Protein AF-A0A9Q0G6B0-F1 (afdb_monomer_lite)

Secondary structure (DSSP, 8-state):
---S--------S----TT-SEESSS-TT--EETTS-S---HHHHHHHBHHHHHHHSBSSPPTT---EETTEEPPP--TTTTEEEEEEEEE-PPPTTS---TT-PEEEEEEEETTTTS----EEEEEETTEEEE---S--GGGTTSPP------SSSTTTTEEEEEEE-

Radius of gyration: 18.86 Å; chains: 1; bounding box: 61×41×50 Å

pLDDT: mean 71.67, std 16.14, range [32.81, 95.56]

Structure (mmCIF, N/CA/C/O backbone):
data_AF-A0A9Q0G6B0-F1
#
_entry.id   AF-A0A9Q0G6B0-F1
#
loop_
_atom_site.group_PDB
_atom_site.id
_atom_site.type_symbol
_atom_site.label_atom_id
_atom_site.label_alt_id
_atom_site.label_comp_id
_atom_site.label_asym_id
_atom_site.label_entity_id
_atom_site.label_seq_id
_atom_site.pdbx_PDB_ins_code
_atom_site.Cartn_x
_atom_site.Cartn_y
_atom_site.Cartn_z
_atom_site.occupancy
_atom_site.B_iso_or_equiv
_atom_site.auth_seq_id
_atom_site.auth_comp_id
_atom_site.auth_asym_id
_atom_site.auth_atom_id
_atom_site.pdbx_PDB_model_num
ATOM 1 N N . MET A 1 1 ? -29.029 0.755 -12.464 1.00 39.22 1 MET A N 1
ATOM 2 C CA . MET A 1 1 ? -29.278 0.013 -11.209 1.00 39.22 1 MET A CA 1
ATOM 3 C C . MET A 1 1 ? -27.996 -0.694 -10.810 1.00 39.22 1 MET A C 1
ATOM 5 O O . MET A 1 1 ? -27.677 -1.701 -11.417 1.00 39.22 1 MET A O 1
ATOM 9 N N . MET A 1 2 ? -27.242 -0.171 -9.847 1.00 56.03 2 MET A N 1
ATOM 10 C CA . MET A 1 2 ? -26.145 -0.908 -9.209 1.00 56.03 2 MET A CA 1
ATOM 11 C C . MET A 1 2 ? -26.024 -0.409 -7.772 1.00 56.03 2 MET A C 1
ATOM 13 O O . MET A 1 2 ? -25.227 0.472 -7.481 1.00 56.03 2 MET A O 1
ATOM 17 N N . SER A 1 3 ? -26.862 -0.915 -6.874 1.00 64.69 3 SER A N 1
ATOM 18 C CA . SER A 1 3 ? -26.642 -0.735 -5.438 1.00 64.69 3 SER A CA 1
ATOM 19 C C . SER A 1 3 ? -27.487 -1.749 -4.682 1.00 64.69 3 SER A C 1
ATOM 21 O O . SER A 1 3 ? -28.690 -1.550 -4.569 1.00 64.69 3 SER A O 1
ATOM 23 N N . ASN A 1 4 ? -26.881 -2.858 -4.255 1.00 69.94 4 ASN A N 1
ATOM 24 C CA . ASN A 1 4 ? -27.287 -3.632 -3.065 1.00 69.94 4 ASN A CA 1
ATOM 25 C C . ASN A 1 4 ? -26.350 -4.826 -2.798 1.00 69.94 4 ASN A C 1
ATOM 27 O O . ASN A 1 4 ? -26.760 -5.842 -2.244 1.00 69.94 4 ASN A O 1
ATOM 31 N N . HIS A 1 5 ? -25.077 -4.721 -3.179 1.00 86.31 5 HIS A N 1
ATOM 32 C CA . HIS A 1 5 ? -24.090 -5.754 -2.884 1.00 86.31 5 HIS A CA 1
ATOM 33 C C . HIS A 1 5 ? -22.901 -5.115 -2.182 1.00 86.31 5 HIS A C 1
ATOM 35 O O . HIS A 1 5 ? -22.367 -4.108 -2.640 1.00 86.31 5 HIS A O 1
ATOM 41 N N . GLY A 1 6 ? -22.523 -5.692 -1.050 1.00 90.25 6 GLY A N 1
ATOM 42 C CA . GLY A 1 6 ? -21.414 -5.241 -0.231 1.00 90.25 6 GLY A CA 1
ATOM 43 C C . GLY A 1 6 ? -21.202 -6.200 0.929 1.00 90.25 6 GLY A C 1
ATOM 44 O O . GLY A 1 6 ? -22.113 -6.928 1.323 1.00 90.25 6 GLY A O 1
ATOM 45 N N . THR A 1 7 ? -19.994 -6.182 1.474 1.00 94.25 7 THR A N 1
ATOM 46 C CA . THR A 1 7 ? -19.621 -6.984 2.637 1.00 94.25 7 THR A CA 1
ATOM 47 C C . THR A 1 7 ? -19.228 -6.033 3.750 1.00 94.25 7 THR A C 1
ATOM 49 O O . THR A 1 7 ? -18.397 -5.150 3.546 1.00 94.25 7 THR A O 1
ATOM 52 N N . ARG A 1 8 ? -19.806 -6.219 4.936 1.00 94.38 8 ARG A N 1
ATOM 53 C CA . ARG A 1 8 ? -19.369 -5.537 6.152 1.00 94.38 8 ARG A CA 1
ATOM 54 C C . ARG A 1 8 ? -18.751 -6.571 7.074 1.00 94.38 8 ARG A C 1
ATOM 56 O O . ARG A 1 8 ? -19.435 -7.488 7.514 1.00 94.38 8 ARG A O 1
ATOM 63 N N . VAL A 1 9 ? -17.467 -6.406 7.356 1.00 95.56 9 VAL A N 1
ATOM 64 C CA . VAL A 1 9 ? -16.749 -7.221 8.335 1.00 95.56 9 VAL A CA 1
ATOM 65 C C . VAL A 1 9 ? -16.612 -6.393 9.606 1.00 95.56 9 VAL A C 1
ATOM 67 O O . VAL A 1 9 ? -16.205 -5.235 9.544 1.00 95.56 9 VAL A O 1
ATOM 70 N N . ILE A 1 10 ? -16.993 -6.968 10.744 1.00 94.69 10 ILE A N 1
ATOM 71 C CA . ILE A 1 10 ? -16.809 -6.366 12.065 1.00 94.69 10 ILE A CA 1
ATOM 72 C C . ILE A 1 10 ? -15.939 -7.330 12.857 1.00 94.69 10 ILE A C 1
ATOM 74 O O . ILE A 1 10 ? -16.328 -8.476 13.072 1.00 94.69 10 ILE A O 1
ATOM 78 N N . ILE A 1 11 ? -14.760 -6.864 13.252 1.00 91.69 11 ILE A N 1
ATOM 79 C CA . ILE A 1 11 ? -13.832 -7.603 14.104 1.00 91.69 11 ILE A CA 1
ATOM 80 C C . ILE A 1 11 ? -13.922 -6.972 15.492 1.00 91.69 11 ILE A C 1
ATOM 82 O O . ILE A 1 11 ? -13.858 -5.751 15.622 1.00 91.69 11 ILE A O 1
ATOM 86 N N . TYR A 1 12 ? -14.124 -7.800 16.509 1.00 92.62 12 TYR A N 1
ATOM 87 C CA . TYR A 1 12 ? -14.239 -7.402 17.911 1.00 92.62 12 TYR A CA 1
ATOM 88 C C . TYR A 1 12 ? -13.410 -8.356 18.773 1.00 92.62 12 TYR A C 1
ATOM 90 O O . TYR A 1 12 ? -12.944 -9.379 18.271 1.00 92.62 12 TYR A O 1
ATOM 98 N N . ASN A 1 13 ? -13.229 -8.019 20.054 1.00 89.62 13 ASN A N 1
ATOM 99 C CA . ASN A 1 13 ? -12.286 -8.698 20.951 1.00 89.62 13 ASN A CA 1
ATOM 100 C C . ASN A 1 13 ? -10.881 -8.737 20.333 1.00 89.62 13 ASN A C 1
ATOM 102 O O . ASN A 1 13 ? -10.310 -9.805 20.113 1.00 89.62 13 ASN A O 1
ATOM 106 N N . LEU A 1 14 ? -10.379 -7.551 19.974 1.00 86.69 14 LEU A N 1
ATOM 107 C CA . LEU A 1 14 ? -9.035 -7.404 19.432 1.00 86.69 14 LEU A CA 1
ATOM 108 C C . LEU A 1 14 ? -8.011 -7.926 20.440 1.00 86.69 14 LEU A C 1
ATOM 110 O O . LEU A 1 14 ? -8.225 -7.868 21.650 1.00 86.69 14 LEU A O 1
ATOM 114 N N . TRP A 1 15 ? -6.907 -8.452 19.918 1.00 78.75 15 TRP A N 1
ATOM 115 C CA . TRP A 1 15 ? -5.803 -8.891 20.752 1.00 78.75 15 TRP A CA 1
ATOM 116 C C . TRP A 1 15 ? -5.150 -7.676 21.413 1.00 78.75 15 TRP A C 1
ATOM 118 O O . TRP A 1 15 ? -4.591 -6.819 20.727 1.00 78.75 15 TRP A O 1
ATOM 128 N N . GLU A 1 16 ? -5.204 -7.631 22.736 1.00 72.00 16 GLU A N 1
ATOM 129 C CA . GLU A 1 16 ? -4.440 -6.705 23.560 1.00 72.00 16 GLU A CA 1
ATOM 130 C C . GLU A 1 16 ? -3.379 -7.526 24.295 1.00 72.00 16 GLU A C 1
ATOM 132 O O . GLU A 1 16 ? -3.699 -8.480 25.005 1.00 72.00 16 GLU A O 1
ATOM 137 N N . ASP A 1 17 ? -2.107 -7.208 24.064 1.00 69.38 17 ASP A N 1
ATOM 138 C CA . ASP A 1 17 ? -1.058 -7.562 25.017 1.00 69.38 17 ASP A CA 1
ATOM 139 C C . ASP A 1 17 ? -1.057 -6.536 26.166 1.00 69.38 17 ASP A C 1
ATOM 141 O O . ASP A 1 17 ? -1.864 -5.604 26.178 1.00 69.38 17 ASP A O 1
ATOM 145 N N . ASP A 1 18 ? -0.140 -6.677 27.126 1.00 62.69 18 ASP A N 1
ATOM 146 C CA . ASP A 1 18 ? -0.027 -5.772 28.282 1.00 62.69 18 ASP A CA 1
ATOM 147 C C . ASP A 1 18 ? 0.210 -4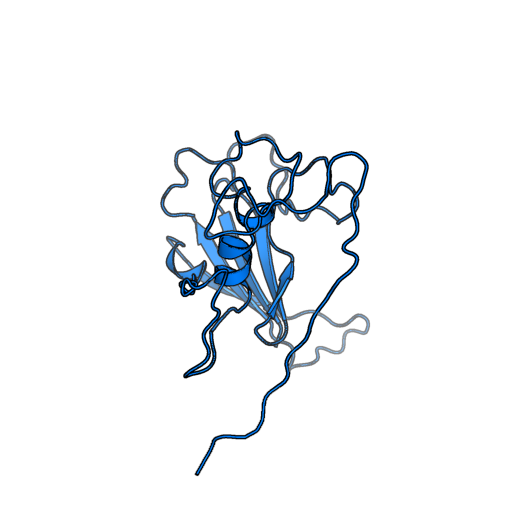.291 27.893 1.00 62.69 18 ASP A C 1
ATOM 149 O O . ASP A 1 18 ? 0.162 -3.408 28.751 1.00 62.69 18 ASP A O 1
ATOM 153 N N . GLN A 1 19 ? 0.484 -4.004 26.614 1.00 59.97 19 GLN A N 1
ATOM 154 C CA . GLN A 1 19 ? 0.757 -2.671 26.071 1.00 59.97 19 GLN A CA 1
ATOM 155 C C . GLN A 1 19 ? -0.307 -2.202 25.050 1.00 59.97 19 GLN A C 1
ATOM 157 O O . GLN A 1 19 ? -0.351 -1.013 24.723 1.00 59.97 19 GLN A O 1
ATOM 162 N N . GLY A 1 20 ? -1.200 -3.098 24.610 1.00 64.44 20 GLY A N 1
ATOM 163 C CA . GLY A 1 20 ? -2.166 -2.913 23.528 1.00 64.44 20 GLY A CA 1
ATOM 164 C C . GLY A 1 20 ? -1.477 -2.817 22.164 1.00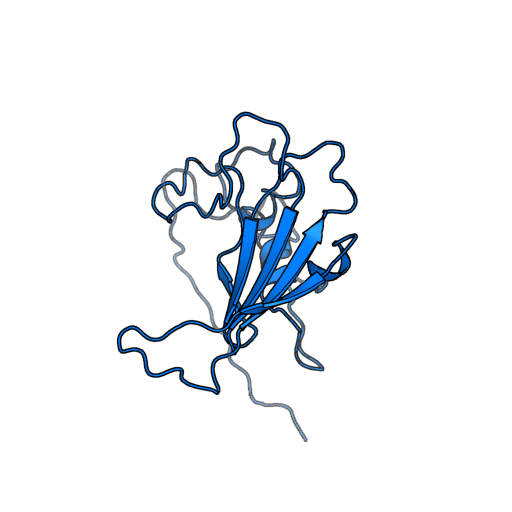 64.44 20 GLY A C 1
ATOM 165 O O . GLY A 1 20 ? -0.750 -1.872 21.919 1.00 64.44 20 GLY A O 1
ATOM 166 N N . LEU A 1 21 ? -1.724 -3.742 21.230 1.00 74.44 21 LEU A N 1
ATOM 167 C CA . LEU A 1 21 ? -0.976 -3.784 19.959 1.00 74.44 21 LEU A CA 1
ATOM 168 C C . LEU A 1 21 ? -1.319 -2.625 19.001 1.00 74.44 21 LEU A C 1
ATOM 170 O O . LEU A 1 21 ? -0.446 -2.120 18.294 1.00 74.44 21 LEU A O 1
ATOM 174 N N . LEU A 1 22 ? -2.592 -2.221 18.954 1.00 82.06 22 LEU A N 1
ATOM 175 C CA . LEU A 1 22 ? -3.102 -1.188 18.051 1.00 82.06 22 LEU A CA 1
ATOM 176 C C . LEU A 1 22 ? -3.446 0.086 18.822 1.00 82.06 22 LEU A C 1
ATOM 178 O O . LEU A 1 22 ? -4.127 0.038 19.845 1.00 82.06 22 LEU A O 1
ATOM 182 N N . ASP A 1 23 ? -3.016 1.222 18.289 1.00 83.00 23 ASP A N 1
ATOM 183 C CA . ASP A 1 23 ? -3.357 2.548 18.773 1.00 83.00 23 ASP A CA 1
ATOM 184 C C . ASP A 1 23 ? -4.406 3.205 17.881 1.00 83.00 23 ASP A C 1
ATOM 186 O O . ASP A 1 23 ? -4.226 3.328 16.666 1.00 83.00 23 ASP A O 1
ATOM 190 N N . PHE A 1 24 ? -5.482 3.667 18.508 1.00 85.81 24 PHE A N 1
ATOM 191 C CA . PHE A 1 24 ? -6.569 4.399 17.859 1.00 85.81 24 PHE A CA 1
ATOM 192 C C . PHE A 1 24 ? -6.714 5.832 18.382 1.00 85.81 24 PHE A C 1
ATOM 194 O O . PHE A 1 24 ? -7.582 6.565 17.892 1.00 85.81 24 PHE A O 1
ATOM 201 N N . ASP A 1 25 ? -5.913 6.193 19.390 1.00 84.56 25 ASP A N 1
ATOM 202 C CA . ASP A 1 25 ? -6.082 7.413 20.177 1.00 84.56 25 ASP A CA 1
ATOM 203 C C . ASP A 1 25 ? -5.023 8.467 19.834 1.00 84.56 25 ASP A C 1
ATOM 205 O O . ASP A 1 25 ? -5.330 9.658 19.843 1.00 84.56 25 ASP A O 1
ATOM 209 N N . SER A 1 26 ? -3.795 8.044 19.501 1.00 84.56 26 SER A N 1
ATOM 210 C CA . SER A 1 26 ? -2.690 8.967 19.194 1.00 84.56 26 SER A CA 1
ATOM 211 C C . SER A 1 26 ? -2.930 9.811 17.941 1.00 84.56 26 SER A C 1
ATOM 213 O O . SER A 1 26 ? -2.627 11.003 17.945 1.00 84.56 26 SER A O 1
ATOM 215 N N . ASP A 1 27 ? -3.497 9.218 16.886 1.00 83.25 27 ASP A N 1
ATOM 216 C CA . ASP A 1 27 ? -3.902 9.933 15.675 1.00 83.25 27 ASP A CA 1
ATOM 217 C C . ASP A 1 27 ? -5.377 9.634 15.363 1.00 83.25 27 ASP A C 1
ATOM 219 O O . ASP A 1 27 ? -5.743 8.476 15.142 1.00 83.25 27 ASP A O 1
ATOM 223 N N . PRO A 1 28 ? -6.260 10.649 15.319 1.00 86.62 28 PRO A N 1
ATOM 224 C CA . PRO A 1 28 ? -7.664 10.434 14.994 1.00 86.62 28 PRO A CA 1
ATOM 225 C C . PRO A 1 28 ? -7.888 9.884 13.576 1.00 86.62 28 PRO A C 1
ATOM 227 O O . PRO A 1 28 ? -8.932 9.265 13.341 1.00 86.62 28 PRO A O 1
ATOM 230 N N . HIS A 1 29 ? -6.940 10.076 12.660 1.00 85.19 29 HIS A N 1
ATOM 231 C CA . HIS A 1 29 ? -7.050 9.732 11.245 1.00 85.19 29 HIS A CA 1
ATOM 232 C C . HIS A 1 29 ? -6.273 8.477 10.831 1.00 85.19 29 HIS A C 1
ATOM 234 O O . HIS A 1 29 ? -6.452 8.008 9.706 1.00 85.19 29 HIS A O 1
ATOM 240 N N . ASP A 1 30 ? -5.475 7.899 11.726 1.00 85.31 30 ASP A N 1
ATOM 241 C CA . ASP A 1 30 ? -4.669 6.713 11.441 1.00 85.31 30 ASP A CA 1
ATOM 242 C C . ASP A 1 30 ? -4.895 5.606 12.483 1.00 85.31 30 ASP A C 1
ATOM 244 O O . ASP A 1 30 ? -5.589 5.776 13.486 1.00 85.31 30 ASP A O 1
ATOM 248 N N . ILE A 1 31 ? -4.364 4.421 12.197 1.00 87.44 31 ILE A N 1
ATOM 249 C CA . ILE A 1 31 ? -4.273 3.303 13.132 1.00 87.44 31 ILE A CA 1
ATOM 250 C C . ILE A 1 31 ? -2.798 2.939 13.216 1.00 87.44 31 ILE A C 1
ATOM 252 O O . ILE A 1 31 ? -2.199 2.570 12.203 1.00 87.44 31 ILE A O 1
ATOM 256 N N . GLN A 1 32 ? -2.228 3.033 14.412 1.00 83.38 32 GLN A N 1
ATOM 257 C CA . GLN A 1 32 ? -0.788 2.880 14.613 1.00 83.38 32 GLN A CA 1
ATOM 258 C C . GLN A 1 32 ? -0.480 1.613 15.410 1.00 83.38 32 GLN A C 1
ATOM 260 O O . GLN A 1 32 ? -1.346 1.077 16.099 1.00 83.38 32 GLN A O 1
ATOM 265 N N . LEU A 1 33 ? 0.753 1.118 15.336 1.00 77.12 33 LEU A N 1
ATOM 266 C CA . LEU A 1 33 ? 1.234 0.086 16.259 1.00 77.12 33 LEU A CA 1
ATOM 267 C C . LEU A 1 33 ? 1.805 0.750 17.518 1.00 77.12 33 LEU A C 1
ATOM 269 O O . LEU A 1 33 ? 2.710 1.582 17.412 1.00 77.12 33 LEU A O 1
ATOM 273 N N . ARG A 1 34 ? 1.317 0.382 18.711 1.00 72.69 34 ARG A N 1
ATOM 274 C CA . ARG A 1 34 ? 1.898 0.892 19.968 1.00 72.69 34 ARG A CA 1
ATOM 275 C C . ARG A 1 34 ? 3.265 0.261 20.223 1.00 72.69 34 ARG A C 1
ATOM 277 O O . ARG A 1 34 ? 3.568 -0.836 19.763 1.00 72.69 34 ARG A O 1
ATOM 284 N N . GLY A 1 35 ? 4.109 0.974 20.968 1.00 63.16 35 GLY A N 1
ATOM 285 C CA . GLY A 1 35 ? 5.438 0.492 21.358 1.00 63.16 35 GLY A CA 1
ATOM 286 C C . GLY A 1 35 ? 6.513 0.625 20.274 1.00 63.16 35 GLY A C 1
ATOM 287 O O . GLY A 1 35 ? 7.673 0.304 20.531 1.00 63.16 35 GLY A O 1
ATOM 288 N N . VAL A 1 36 ? 6.176 1.147 19.089 1.00 60.12 36 VAL A N 1
ATOM 289 C CA . VAL A 1 36 ? 7.176 1.502 18.080 1.00 60.12 36 VAL A CA 1
ATOM 290 C C . VAL A 1 36 ? 7.601 2.960 18.284 1.00 60.12 36 VAL A C 1
ATOM 292 O O . VAL A 1 36 ? 6.786 3.874 18.193 1.00 60.12 36 VAL A O 1
ATOM 295 N N . ASN A 1 37 ? 8.876 3.175 18.628 1.00 51.41 37 ASN A N 1
ATOM 296 C CA . ASN A 1 37 ? 9.435 4.495 18.950 1.00 51.41 37 ASN A CA 1
ATOM 297 C C . ASN A 1 37 ? 9.140 5.532 17.855 1.00 51.41 37 ASN A C 1
ATOM 299 O O . ASN A 1 37 ? 9.430 5.298 16.693 1.00 51.41 37 ASN A O 1
ATOM 303 N N . GLN A 1 38 ? 8.681 6.724 18.239 1.00 51.09 38 GLN A N 1
ATOM 304 C CA . GLN A 1 38 ? 8.361 7.844 17.336 1.00 51.09 38 GLN A CA 1
ATOM 305 C C . GLN A 1 38 ? 9.588 8.485 16.645 1.00 51.09 38 GLN A C 1
ATOM 307 O O . GLN A 1 38 ? 9.447 9.447 15.901 1.00 51.09 38 GLN A O 1
ATOM 312 N N . GLN A 1 39 ? 10.799 7.963 16.867 1.00 49.47 39 GLN A N 1
ATOM 313 C CA . GLN A 1 39 ? 12.039 8.395 16.198 1.00 49.47 39 GLN A CA 1
ATOM 314 C C . GLN A 1 39 ? 12.296 7.615 14.899 1.00 49.47 39 GLN A C 1
ATOM 316 O O . GLN A 1 39 ? 13.427 7.251 14.578 1.00 49.47 39 GLN A O 1
ATOM 321 N N . LEU A 1 40 ? 11.233 7.284 14.178 1.00 53.94 40 LEU A N 1
ATOM 322 C CA . LEU A 1 40 ? 11.315 6.556 12.926 1.00 53.94 40 LEU A CA 1
ATOM 323 C C . LEU A 1 40 ? 11.363 7.550 11.765 1.00 53.94 40 LEU A C 1
ATOM 325 O O . LEU A 1 40 ? 10.439 8.337 11.597 1.00 53.94 40 LEU A O 1
ATOM 329 N N . ASN A 1 41 ? 12.420 7.491 10.948 1.00 55.94 41 ASN A N 1
ATOM 330 C CA . ASN A 1 41 ? 12.433 8.160 9.641 1.00 55.94 41 ASN A CA 1
ATOM 331 C C . ASN A 1 41 ? 11.200 7.739 8.817 1.00 55.94 41 ASN A C 1
ATOM 333 O O . ASN A 1 41 ? 10.729 6.606 8.954 1.00 55.94 41 ASN A O 1
ATOM 337 N N . ASP A 1 42 ? 10.759 8.597 7.895 1.00 55.94 42 ASP A N 1
ATOM 338 C CA . ASP A 1 42 ? 9.559 8.424 7.051 1.00 55.94 42 ASP A CA 1
ATOM 339 C C . ASP A 1 42 ? 9.458 7.051 6.355 1.00 55.94 42 ASP A C 1
ATOM 341 O O . ASP A 1 42 ? 8.376 6.535 6.092 1.00 55.94 42 ASP A O 1
ATOM 345 N N . TYR A 1 43 ? 10.587 6.388 6.112 1.00 55.19 43 TYR A N 1
ATOM 346 C CA . TYR A 1 43 ? 10.628 5.054 5.510 1.00 55.19 43 TYR A CA 1
ATOM 347 C C . TYR A 1 43 ? 10.248 3.915 6.461 1.00 55.19 43 TYR A C 1
ATOM 349 O O . TYR A 1 43 ? 9.710 2.896 6.031 1.00 55.19 43 TYR A O 1
ATOM 357 N N . TYR A 1 44 ? 10.503 4.067 7.757 1.00 58.47 44 TYR A N 1
ATOM 358 C CA . TYR A 1 44 ? 10.064 3.110 8.773 1.00 58.47 44 TYR A CA 1
ATOM 359 C C . TYR A 1 44 ? 8.608 3.332 9.178 1.00 58.47 44 TYR A C 1
ATOM 361 O O . TYR A 1 44 ? 7.932 2.397 9.609 1.00 58.47 44 TYR A O 1
ATOM 369 N N . ALA A 1 45 ? 8.124 4.559 8.990 1.00 58.81 45 ALA A N 1
ATOM 370 C CA . ALA A 1 45 ? 6.757 4.980 9.247 1.00 58.81 45 ALA A CA 1
ATOM 371 C C . ALA A 1 45 ? 5.727 4.113 8.493 1.00 58.81 45 ALA A C 1
ATOM 373 O O . ALA A 1 45 ? 4.666 3.810 9.030 1.00 58.81 45 ALA A O 1
ATOM 374 N N . ILE A 1 46 ? 6.077 3.600 7.305 1.00 60.38 46 ILE A N 1
ATOM 375 C CA . ILE A 1 46 ? 5.236 2.694 6.497 1.00 60.38 46 ILE A CA 1
ATOM 376 C C . ILE A 1 46 ? 4.804 1.436 7.266 1.00 60.38 46 ILE A C 1
ATOM 378 O O . ILE A 1 46 ? 3.727 0.901 7.020 1.00 60.38 46 ILE A O 1
ATOM 382 N N . HIS A 1 47 ? 5.634 0.940 8.184 1.00 61.91 47 HIS A N 1
ATOM 383 C CA . HIS A 1 47 ? 5.326 -0.264 8.958 1.00 61.91 47 HIS A CA 1
ATOM 384 C C . HIS A 1 47 ? 4.512 0.009 10.220 1.00 61.91 47 HIS A C 1
ATOM 386 O O . HIS A 1 47 ? 3.947 -0.926 10.784 1.00 61.91 47 HIS A O 1
ATOM 392 N N . VAL A 1 48 ? 4.479 1.262 10.666 1.00 65.25 48 VAL A N 1
ATOM 393 C CA . VAL A 1 48 ? 3.816 1.670 11.907 1.00 65.25 48 VAL A CA 1
ATOM 394 C C . VAL A 1 48 ? 2.453 2.276 11.625 1.00 65.25 48 VAL A C 1
ATOM 396 O O . VAL A 1 48 ? 1.522 2.024 12.381 1.00 65.25 48 VAL A O 1
ATOM 399 N N . PHE A 1 49 ? 2.337 3.019 10.526 1.00 75.50 49 PHE A N 1
ATOM 400 C CA . PHE A 1 49 ? 1.140 3.747 10.131 1.00 75.50 49 PHE A CA 1
ATOM 401 C C . PHE A 1 49 ? 0.349 2.963 9.090 1.00 75.50 49 PHE A C 1
ATOM 403 O O . PHE A 1 49 ? 0.818 2.696 7.975 1.00 75.50 49 PHE A O 1
ATOM 410 N N . CYS A 1 50 ? -0.879 2.589 9.449 1.00 81.94 50 CYS A N 1
ATOM 411 C CA . CYS A 1 50 ? -1.766 1.832 8.574 1.00 81.94 50 CYS A CA 1
ATOM 412 C C . CYS A 1 50 ? -2.113 2.628 7.308 1.00 81.94 50 CYS A C 1
ATOM 414 O O . CYS A 1 50 ? -2.211 2.041 6.228 1.00 81.94 50 CYS A O 1
ATOM 416 N N . GLN A 1 51 ? -2.230 3.956 7.411 1.00 84.69 51 GLN A N 1
ATOM 417 C CA . GLN A 1 51 ? -2.455 4.844 6.272 1.00 84.69 51 GLN A CA 1
ATOM 418 C C . GLN A 1 51 ? -1.346 4.719 5.218 1.00 84.69 51 GLN A C 1
ATOM 420 O O . GLN A 1 51 ? -1.631 4.451 4.048 1.00 84.69 51 GLN A O 1
ATOM 425 N N . SER A 1 52 ? -0.083 4.836 5.633 1.00 81.44 52 SER A N 1
ATOM 426 C CA . SER A 1 52 ? 1.078 4.725 4.741 1.00 81.44 52 SER A CA 1
ATOM 427 C C . SER A 1 52 ? 1.190 3.331 4.123 1.00 81.44 52 SER A C 1
ATOM 429 O O . SER A 1 52 ? 1.466 3.195 2.931 1.00 81.44 52 SER A O 1
ATOM 431 N N . TYR A 1 53 ? 0.908 2.279 4.898 1.00 84.25 53 TYR A N 1
ATOM 432 C CA . TYR A 1 53 ? 0.866 0.915 4.371 1.00 84.25 53 TYR A CA 1
ATOM 433 C C . TYR A 1 53 ? -0.250 0.726 3.332 1.00 84.25 53 TYR A C 1
ATOM 435 O O . TYR A 1 53 ? -0.035 0.111 2.285 1.00 84.25 53 TYR A O 1
ATOM 443 N N . ALA A 1 54 ? -1.443 1.266 3.595 1.00 87.38 54 ALA A N 1
ATOM 444 C CA . ALA A 1 54 ? -2.582 1.199 2.686 1.00 87.38 54 ALA A CA 1
ATOM 445 C C . ALA A 1 54 ? -2.320 1.937 1.362 1.00 87.38 54 ALA A C 1
ATOM 447 O O . ALA A 1 54 ? -2.735 1.442 0.310 1.00 87.38 54 ALA A O 1
ATOM 448 N N . ALA A 1 55 ? -1.589 3.055 1.403 1.00 87.06 55 ALA A N 1
ATOM 449 C CA . ALA A 1 55 ? -1.223 3.852 0.232 1.00 87.06 55 ALA A CA 1
ATOM 450 C C . ALA A 1 55 ? -0.389 3.067 -0.796 1.00 87.06 55 ALA A C 1
ATOM 452 O O . ALA A 1 55 ? -0.603 3.216 -1.999 1.00 87.06 55 ALA A O 1
ATOM 453 N N . ILE A 1 56 ? 0.509 2.188 -0.335 1.00 86.75 56 ILE A N 1
ATOM 454 C CA . ILE A 1 56 ? 1.410 1.388 -1.190 1.00 86.75 56 ILE A CA 1
ATOM 455 C C . ILE A 1 56 ? 0.928 -0.052 -1.413 1.00 86.75 56 ILE A C 1
ATOM 457 O O . ILE A 1 56 ? 1.577 -0.855 -2.081 1.00 86.75 56 ILE A O 1
ATOM 461 N N . LEU A 1 57 ? -0.208 -0.422 -0.827 1.00 88.38 57 LEU A N 1
ATOM 462 C CA . LEU A 1 57 ? -0.682 -1.803 -0.751 1.00 88.38 57 LEU A CA 1
ATOM 463 C C . LEU A 1 57 ? -0.947 -2.442 -2.117 1.00 88.38 57 LEU A C 1
ATOM 465 O O . LEU A 1 57 ? -0.845 -3.665 -2.284 1.00 88.38 57 LEU A O 1
ATOM 469 N N . TYR A 1 58 ? -1.311 -1.606 -3.083 1.00 88.94 58 TYR A N 1
ATOM 470 C CA . TYR A 1 58 ? -1.526 -1.990 -4.464 1.00 88.94 58 TYR A CA 1
ATOM 471 C C . TYR A 1 58 ? -0.537 -1.267 -5.361 1.00 88.94 58 TYR A C 1
ATOM 473 O O . TYR A 1 58 ? -0.311 -0.071 -5.203 1.00 88.94 58 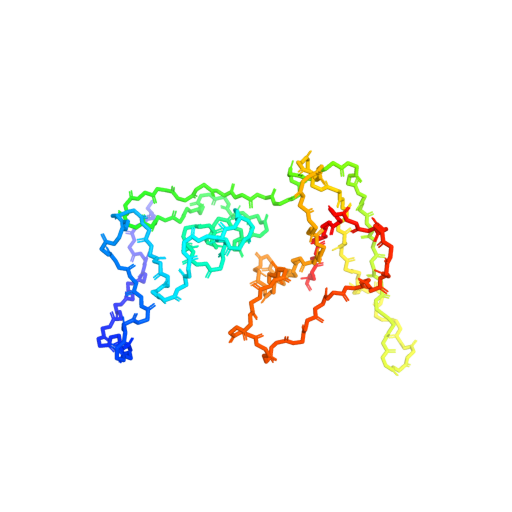TYR A O 1
ATOM 481 N N . LEU A 1 59 ? -0.008 -1.972 -6.361 1.00 86.06 59 LEU A N 1
ATOM 482 C CA . LEU A 1 59 ? 0.854 -1.330 -7.354 1.00 86.06 59 LEU A CA 1
ATOM 483 C C . LEU A 1 59 ? 0.060 -0.314 -8.195 1.00 86.06 59 LEU A C 1
ATOM 485 O O . LEU A 1 59 ? 0.576 0.738 -8.555 1.00 86.06 59 LEU A O 1
ATOM 489 N N . ARG A 1 60 ? -1.198 -0.633 -8.520 1.00 87.25 60 ARG A N 1
ATOM 490 C CA . ARG A 1 60 ? -2.149 0.250 -9.209 1.00 87.25 60 ARG A CA 1
ATOM 491 C C . ARG A 1 60 ? -3.544 0.052 -8.636 1.00 87.25 60 ARG A C 1
ATOM 493 O O . ARG A 1 60 ? -4.021 -1.083 -8.591 1.00 87.25 60 ARG A O 1
ATOM 500 N N . LEU A 1 61 ? -4.233 1.120 -8.245 1.00 87.25 61 LEU A N 1
ATOM 501 C CA . LEU A 1 61 ? -5.637 0.990 -7.854 1.00 87.25 61 LEU A CA 1
ATOM 502 C C . LEU A 1 61 ? -6.521 0.734 -9.086 1.00 87.25 61 LEU A C 1
ATOM 504 O O . LEU A 1 61 ? -6.366 1.408 -10.108 1.00 87.25 61 LEU A O 1
ATOM 508 N N . PRO A 1 62 ? -7.456 -0.232 -9.021 1.00 86.62 62 PRO A N 1
ATOM 509 C CA . PRO A 1 62 ? -8.499 -0.368 -10.029 1.00 86.62 62 PRO A CA 1
ATOM 510 C C . PRO A 1 62 ? -9.329 0.916 -10.151 1.00 86.62 62 PRO A C 1
ATOM 512 O O . PRO A 1 62 ? -9.523 1.639 -9.175 1.00 86.62 62 PRO A O 1
ATOM 515 N N . ALA A 1 63 ? -9.870 1.180 -11.341 1.00 86.88 63 ALA A N 1
ATOM 516 C CA . ALA A 1 63 ? -10.705 2.355 -11.567 1.00 86.88 63 ALA A CA 1
ATOM 517 C C . ALA A 1 63 ? -11.921 2.362 -10.621 1.00 86.88 63 ALA A C 1
ATOM 519 O O . ALA A 1 63 ? -12.666 1.384 -10.545 1.00 86.88 63 ALA A O 1
ATOM 520 N N . GLY A 1 64 ? -12.110 3.471 -9.902 1.00 85.88 64 GLY A N 1
ATOM 521 C CA . GLY A 1 64 ? -13.197 3.635 -8.931 1.00 85.88 64 GLY A CA 1
ATOM 522 C C . GLY A 1 64 ? -12.982 2.924 -7.591 1.00 85.88 64 GLY A C 1
ATOM 523 O O . GLY A 1 64 ? -13.882 2.941 -6.752 1.00 85.88 64 GLY A O 1
ATOM 524 N N . PHE A 1 65 ? -11.819 2.307 -7.365 1.00 90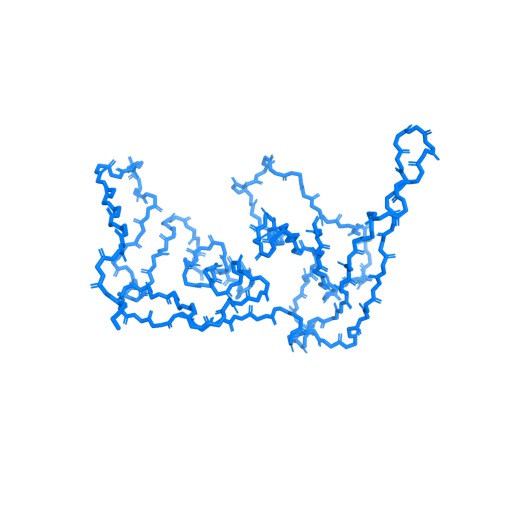.81 65 PHE A N 1
ATOM 525 C CA . PHE A 1 65 ? -11.457 1.761 -6.062 1.00 90.81 65 PHE A CA 1
ATOM 526 C C . PHE A 1 65 ? -10.847 2.855 -5.183 1.00 90.81 65 PHE A C 1
ATOM 528 O O . PHE A 1 65 ? -9.943 3.568 -5.612 1.00 90.81 65 PHE A O 1
ATOM 535 N N . ARG A 1 66 ? -11.333 2.964 -3.947 1.00 91.62 66 ARG A N 1
ATOM 536 C CA . ARG A 1 66 ? -10.841 3.911 -2.944 1.00 91.62 66 ARG A CA 1
ATOM 537 C C . ARG A 1 66 ? -10.698 3.219 -1.601 1.00 91.62 66 ARG A C 1
ATOM 539 O O . ARG A 1 66 ? -11.495 2.332 -1.279 1.00 91.62 66 ARG A O 1
ATOM 546 N N . ILE A 1 67 ? -9.706 3.630 -0.826 1.00 92.12 67 ILE A N 1
ATOM 547 C CA . ILE A 1 67 ? -9.497 3.141 0.533 1.00 92.12 67 ILE A CA 1
ATOM 548 C C . ILE A 1 67 ? -9.761 4.318 1.457 1.00 92.12 67 ILE A C 1
ATOM 550 O O . ILE A 1 67 ? -9.102 5.340 1.346 1.00 92.12 67 ILE A O 1
ATOM 554 N N . ILE A 1 68 ? -10.721 4.164 2.365 1.00 92.56 68 ILE A N 1
ATOM 555 C CA . ILE A 1 68 ? -11.022 5.181 3.370 1.00 92.56 68 ILE A CA 1
ATOM 556 C C . ILE A 1 68 ? -10.628 4.623 4.727 1.00 92.56 68 ILE A C 1
ATOM 558 O O . ILE A 1 68 ? -11.171 3.601 5.156 1.00 92.56 68 ILE A O 1
ATOM 562 N N . LEU A 1 69 ? -9.713 5.306 5.404 1.00 92.56 69 LEU A N 1
ATOM 563 C CA . LEU A 1 69 ? -9.290 4.994 6.761 1.00 92.56 69 LEU A CA 1
ATOM 564 C C . LEU A 1 69 ? -9.814 6.085 7.692 1.00 92.56 69 LEU A C 1
ATOM 566 O O . LEU A 1 69 ? -9.626 7.265 7.427 1.00 92.56 69 LEU A O 1
ATOM 570 N N . ARG A 1 70 ? -10.534 5.702 8.756 1.00 90.81 70 ARG A N 1
ATOM 571 C CA . ARG A 1 70 ? -11.055 6.640 9.778 1.00 90.81 70 ARG A CA 1
ATOM 572 C C . ARG A 1 70 ? -11.861 7.835 9.218 1.00 90.81 70 ARG A C 1
ATOM 574 O O . ARG A 1 70 ? -12.036 8.839 9.893 1.00 90.81 70 ARG A O 1
ATOM 581 N N . GLY A 1 71 ? -12.411 7.707 8.008 1.00 90.38 71 GLY A N 1
ATOM 582 C CA . GLY A 1 71 ? -13.173 8.762 7.329 1.00 90.38 71 GLY A CA 1
ATOM 583 C C . GLY A 1 71 ? -12.360 9.632 6.365 1.00 90.38 71 GLY A C 1
ATOM 584 O O . GLY A 1 71 ? -12.970 10.415 5.639 1.00 90.38 71 GLY A O 1
ATOM 585 N N . LEU A 1 72 ? -11.036 9.466 6.295 1.00 91.81 72 LEU A N 1
ATOM 586 C CA . LEU A 1 72 ? -10.180 10.113 5.302 1.00 91.81 72 LEU A CA 1
ATOM 587 C C . LEU A 1 72 ? -9.878 9.187 4.128 1.00 91.81 72 LEU A C 1
ATOM 589 O O . LEU A 1 72 ? -9.669 7.986 4.303 1.00 91.81 72 LEU A O 1
ATOM 593 N N . ASP A 1 73 ? -9.849 9.765 2.929 1.00 92.12 73 ASP A N 1
ATOM 594 C CA . ASP A 1 73 ? -9.401 9.056 1.733 1.00 92.12 73 ASP A CA 1
ATOM 595 C C . ASP A 1 73 ? -7.882 8.860 1.801 1.00 92.12 73 ASP A C 1
ATOM 597 O O . ASP A 1 73 ? -7.135 9.790 2.110 1.00 92.12 73 ASP A O 1
ATOM 601 N N . VAL A 1 74 ? -7.431 7.636 1.546 1.00 90.31 74 VAL A N 1
ATOM 602 C CA . VAL A 1 74 ? -6.008 7.303 1.505 1.00 90.31 74 VAL A CA 1
ATOM 603 C C . VAL A 1 74 ? -5.506 7.563 0.093 1.00 90.31 74 VAL A C 1
ATOM 605 O O . VAL A 1 74 ? -5.939 6.911 -0.860 1.00 90.31 74 VAL A O 1
ATOM 608 N N . GLU A 1 75 ? -4.576 8.505 -0.037 1.00 89.00 75 GLU A N 1
ATOM 609 C CA . GLU A 1 75 ? -3.937 8.800 -1.313 1.00 89.00 75 GLU A CA 1
ATOM 610 C C . GLU A 1 75 ? -3.078 7.613 -1.759 1.00 89.00 75 GLU A C 1
ATOM 612 O O . GLU A 1 75 ? -2.249 7.095 -1.009 1.00 89.00 75 GLU A O 1
ATOM 617 N N . HIS A 1 76 ? -3.305 7.145 -2.987 1.00 87.38 76 HIS A N 1
ATOM 618 C CA . HIS A 1 76 ? -2.491 6.082 -3.562 1.00 87.38 76 HIS A CA 1
ATOM 619 C C . HIS A 1 76 ? -1.096 6.604 -3.848 1.00 87.38 76 HIS A C 1
ATOM 621 O O . HIS A 1 76 ? -0.940 7.601 -4.549 1.00 87.38 76 HIS A O 1
ATOM 627 N N . HIS A 1 77 ? -0.095 5.886 -3.358 1.00 83.25 77 HIS A N 1
ATOM 628 C CA . HIS A 1 77 ? 1.287 6.266 -3.546 1.00 83.25 77 HIS A CA 1
ATOM 629 C C . HIS A 1 77 ? 2.035 5.174 -4.311 1.00 83.25 77 HIS A C 1
ATOM 631 O O . HIS A 1 77 ? 2.149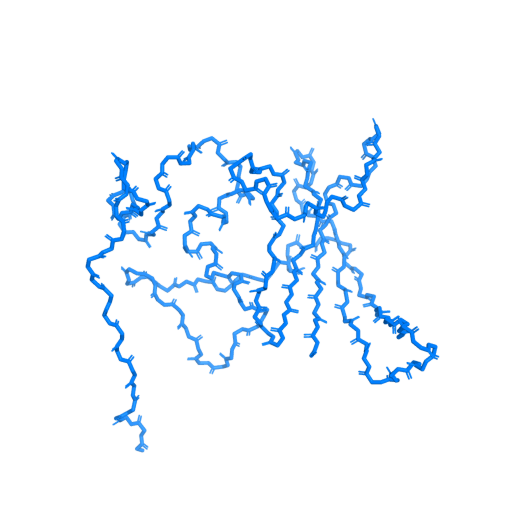 4.028 -3.866 1.00 83.25 77 HIS A O 1
ATOM 637 N N . ASN A 1 78 ? 2.558 5.527 -5.483 1.00 81.00 78 ASN A N 1
ATOM 638 C CA . ASN A 1 78 ? 3.360 4.632 -6.300 1.00 81.00 78 ASN A CA 1
ATOM 639 C C . ASN A 1 78 ? 4.844 4.969 -6.151 1.00 81.00 78 ASN A C 1
ATOM 641 O O . ASN A 1 78 ? 5.339 5.954 -6.683 1.00 81.00 78 ASN A O 1
ATOM 645 N N . ILE A 1 79 ? 5.570 4.049 -5.525 1.00 77.44 79 ILE A N 1
ATOM 646 C CA . ILE A 1 79 ? 6.994 4.186 -5.198 1.00 77.44 79 ILE A CA 1
ATOM 647 C C . ILE A 1 79 ? 7.866 4.404 -6.450 1.00 77.44 79 ILE A C 1
ATOM 649 O O . ILE A 1 79 ? 8.954 4.958 -6.357 1.00 77.44 79 ILE A O 1
ATOM 653 N N . VAL A 1 80 ? 7.415 3.982 -7.641 1.00 77.94 80 VAL A N 1
ATOM 654 C CA . VAL A 1 80 ? 8.144 4.257 -8.896 1.00 77.94 80 VAL A CA 1
ATOM 655 C C . VAL A 1 80 ? 8.215 5.756 -9.199 1.00 77.94 80 VAL A C 1
ATOM 657 O O . VAL A 1 80 ? 9.185 6.197 -9.809 1.00 77.94 80 VAL A O 1
ATOM 660 N N . ASP A 1 81 ? 7.222 6.533 -8.773 1.00 80.50 81 ASP A N 1
ATOM 661 C CA . ASP A 1 81 ? 7.153 7.968 -9.057 1.00 80.50 81 ASP A CA 1
ATOM 662 C C . ASP A 1 81 ? 8.156 8.762 -8.205 1.00 80.50 81 ASP A C 1
ATOM 664 O O . ASP A 1 81 ? 8.607 9.831 -8.623 1.00 80.50 81 ASP A O 1
ATOM 668 N N . ASP A 1 82 ? 8.599 8.188 -7.085 1.00 75.12 82 ASP A N 1
ATOM 669 C CA . ASP A 1 82 ? 9.637 8.720 -6.196 1.00 75.12 82 ASP A CA 1
ATOM 670 C C . ASP A 1 82 ? 11.058 8.292 -6.589 1.00 75.12 82 ASP A C 1
ATOM 672 O O . ASP A 1 82 ? 12.038 8.741 -5.991 1.00 75.12 82 ASP A O 1
ATOM 676 N N . MET A 1 83 ? 11.195 7.458 -7.626 1.00 78.94 83 MET A N 1
ATOM 677 C CA . MET A 1 83 ? 12.493 7.046 -8.155 1.00 78.94 83 MET A CA 1
ATOM 678 C C . MET A 1 83 ? 13.059 8.084 -9.139 1.00 78.94 83 MET A C 1
ATOM 680 O O . MET A 1 83 ? 12.411 8.483 -10.106 1.00 78.94 83 MET A O 1
ATOM 684 N N . MET A 1 84 ? 14.321 8.458 -8.953 1.00 80.75 84 MET A N 1
ATOM 685 C CA . MET A 1 84 ? 15.209 9.042 -9.956 1.00 80.75 84 MET A CA 1
ATOM 686 C C . MET A 1 84 ? 15.981 7.949 -10.695 1.00 80.75 84 MET A C 1
ATOM 688 O O . MET A 1 84 ? 16.265 6.888 -10.138 1.00 80.75 84 MET A O 1
ATOM 692 N N . LEU A 1 85 ? 16.361 8.234 -11.946 1.00 80.56 85 LEU A N 1
ATOM 693 C CA . LEU A 1 85 ? 17.178 7.338 -12.780 1.00 80.56 85 LEU A CA 1
ATOM 694 C C . LEU A 1 85 ? 16.616 5.905 -12.829 1.00 80.56 85 LEU A C 1
ATOM 696 O O . LEU A 1 85 ? 17.355 4.931 -12.717 1.00 80.56 85 LEU A O 1
ATOM 700 N N . SER A 1 86 ? 15.290 5.783 -12.946 1.00 82.75 86 SER A N 1
ATOM 701 C CA . SER A 1 86 ? 14.628 4.485 -12.895 1.00 82.75 86 SER A CA 1
ATOM 702 C C . SER A 1 86 ? 14.840 3.683 -14.179 1.00 82.75 86 SER A C 1
ATOM 704 O O . SER A 1 86 ? 14.605 4.155 -15.292 1.00 82.75 86 SER A O 1
ATOM 706 N N . GLU A 1 87 ? 15.248 2.431 -14.014 1.00 84.94 87 GLU A N 1
ATOM 707 C CA . GLU A 1 87 ? 15.463 1.473 -15.086 1.00 84.94 87 GLU A CA 1
ATOM 708 C C . GLU A 1 87 ? 14.492 0.296 -14.943 1.00 84.94 87 GLU A C 1
ATOM 710 O O . GLU A 1 87 ? 14.276 -0.242 -13.853 1.00 84.94 87 GLU A O 1
ATOM 715 N N . LYS A 1 88 ? 13.875 -0.107 -16.059 1.00 84.88 88 LYS A N 1
ATOM 716 C CA . LYS A 1 88 ? 12.966 -1.257 -16.114 1.00 84.88 88 LYS A CA 1
ATOM 717 C C . LYS A 1 88 ? 13.689 -2.461 -16.694 1.00 84.88 88 LYS A C 1
ATOM 719 O O . LYS A 1 88 ? 13.931 -2.538 -17.896 1.00 84.88 88 LYS A O 1
ATOM 724 N N . LEU A 1 89 ? 13.953 -3.434 -15.841 1.00 84.75 89 LEU A N 1
ATOM 725 C CA . LEU A 1 89 ? 14.585 -4.700 -16.165 1.00 84.75 89 LEU A CA 1
ATOM 726 C C . LEU A 1 89 ? 13.533 -5.814 -16.245 1.00 84.75 89 LEU A C 1
ATOM 728 O O . LEU A 1 89 ? 12.468 -5.763 -15.626 1.00 84.75 89 LEU A O 1
ATOM 732 N N . ARG A 1 90 ? 13.830 -6.855 -17.024 1.00 83.12 90 ARG A N 1
ATOM 733 C CA . ARG A 1 90 ? 13.026 -8.082 -17.073 1.00 83.12 90 ARG A CA 1
ATOM 734 C C . ARG A 1 90 ? 13.863 -9.235 -16.552 1.00 83.12 90 ARG A C 1
ATOM 736 O O . ARG A 1 90 ? 14.838 -9.625 -17.187 1.00 83.12 90 ARG A O 1
ATOM 743 N N . TYR A 1 91 ? 13.465 -9.784 -15.412 1.00 81.12 91 TYR A N 1
ATOM 744 C CA . TYR A 1 91 ? 14.088 -10.970 -14.845 1.00 81.12 91 TYR A CA 1
ATOM 745 C C . TYR A 1 91 ? 13.367 -12.226 -15.339 1.00 81.12 91 TYR A C 1
ATOM 747 O O . TYR A 1 91 ? 12.142 -12.319 -15.262 1.00 81.12 91 TYR A O 1
ATOM 755 N N . ARG A 1 92 ? 14.127 -13.198 -15.847 1.00 79.75 92 ARG A N 1
ATOM 756 C CA . ARG A 1 92 ? 13.616 -14.511 -16.253 1.00 79.75 92 ARG A CA 1
ATOM 757 C C . ARG A 1 92 ? 14.173 -15.565 -15.289 1.00 79.75 92 ARG A C 1
ATOM 759 O O . ARG A 1 92 ? 15.376 -15.820 -15.336 1.00 79.75 92 ARG A O 1
ATOM 766 N N . PRO A 1 93 ? 13.349 -16.154 -14.406 1.00 75.12 93 PRO A N 1
ATOM 767 C CA . PRO A 1 93 ? 13.788 -17.220 -13.527 1.00 75.12 93 PRO A CA 1
ATOM 768 C C . PRO A 1 93 ? 14.115 -18.462 -14.360 1.00 75.12 93 PRO A C 1
ATOM 770 O O . PRO A 1 93 ? 13.311 -18.904 -15.182 1.00 75.12 93 PRO A O 1
ATOM 773 N N . GLN A 1 94 ? 15.289 -19.043 -14.132 1.00 68.50 94 GLN A N 1
ATOM 774 C CA . GLN A 1 94 ? 15.610 -20.370 -14.647 1.00 68.50 94 GLN A CA 1
ATOM 775 C C . GLN A 1 94 ? 14.924 -21.401 -13.741 1.00 68.50 94 GLN A C 1
ATOM 777 O O . GLN A 1 94 ? 15.077 -21.359 -12.521 1.00 68.50 94 GLN A O 1
ATOM 782 N N . GLY A 1 95 ? 14.090 -22.271 -14.318 1.00 61.41 95 GLY A N 1
ATOM 783 C CA . GLY A 1 95 ? 13.417 -23.332 -13.566 1.00 61.41 95 GLY A CA 1
ATOM 784 C C . GLY A 1 95 ? 14.420 -24.338 -12.994 1.00 61.41 95 GLY A C 1
ATOM 785 O O . GLY A 1 95 ? 15.482 -24.544 -13.578 1.00 61.41 95 GLY A O 1
ATOM 786 N N . ALA A 1 96 ? 14.061 -24.994 -11.884 1.00 57.44 96 ALA A N 1
ATOM 787 C CA . ALA A 1 96 ? 14.896 -25.999 -11.212 1.00 57.44 96 ALA A CA 1
ATOM 788 C C . ALA A 1 96 ? 15.289 -27.196 -12.110 1.00 57.44 96 ALA A C 1
ATOM 790 O O . ALA A 1 96 ? 16.266 -27.870 -11.811 1.00 57.44 96 ALA A O 1
ATOM 791 N N . ASP A 1 97 ? 14.595 -27.393 -13.237 1.00 57.78 97 ASP A N 1
ATOM 792 C CA . ASP A 1 97 ? 14.823 -28.492 -14.186 1.00 57.78 97 ASP A CA 1
ATOM 793 C C . ASP A 1 97 ? 15.357 -28.029 -15.557 1.00 57.78 97 ASP A C 1
ATOM 795 O O . ASP A 1 97 ? 15.230 -28.739 -16.552 1.00 57.78 97 ASP A O 1
ATOM 799 N N . GLY A 1 98 ? 15.889 -26.805 -15.677 1.00 54.47 98 GLY A N 1
ATOM 800 C CA . GLY A 1 98 ? 16.410 -26.288 -16.956 1.00 54.47 98 GLY A CA 1
ATOM 801 C C . GLY A 1 98 ? 15.340 -26.011 -18.026 1.00 54.47 98 GLY A C 1
ATOM 802 O O . GLY A 1 98 ? 15.649 -25.467 -19.086 1.00 54.47 98 GLY A O 1
ATOM 803 N N . VAL A 1 99 ? 14.068 -26.308 -17.747 1.00 51.53 99 VAL A N 1
ATOM 804 C CA . VAL A 1 99 ? 12.934 -25.909 -18.583 1.00 51.53 99 VAL A CA 1
ATOM 805 C C . VAL A 1 99 ? 12.590 -24.460 -18.253 1.00 51.53 99 VAL A C 1
ATOM 807 O O . VAL A 1 99 ? 11.910 -24.161 -17.267 1.00 51.53 99 VAL A O 1
ATOM 810 N N . ALA A 1 100 ? 13.089 -23.536 -19.071 1.00 52.31 100 ALA A N 1
ATOM 811 C CA . ALA A 1 100 ? 12.609 -22.165 -19.070 1.00 52.31 100 ALA A CA 1
ATOM 812 C C . ALA A 1 100 ? 11.103 -22.180 -19.382 1.00 52.31 100 ALA A C 1
ATOM 814 O O . ALA A 1 100 ? 10.690 -22.551 -20.478 1.00 52.31 100 ALA A O 1
ATOM 815 N N . LYS A 1 101 ? 10.264 -21.793 -18.414 1.00 57.22 101 LYS A N 1
ATOM 816 C CA . LYS A 1 101 ? 8.886 -21.402 -18.721 1.00 57.22 101 LYS A CA 1
ATOM 817 C C . LYS A 1 101 ? 8.972 -20.042 -19.403 1.00 57.22 101 LYS A C 1
ATOM 819 O O . LYS A 1 101 ? 9.154 -19.037 -18.720 1.00 57.22 101 LYS A O 1
ATOM 824 N N . ASP A 1 102 ? 8.886 -20.043 -20.730 1.00 53.19 102 ASP A N 1
ATOM 825 C CA . ASP A 1 102 ? 9.044 -18.862 -21.597 1.00 53.19 102 ASP A CA 1
ATOM 826 C C . ASP A 1 102 ? 8.108 -17.695 -21.193 1.00 53.19 102 ASP A C 1
ATOM 828 O O . ASP A 1 102 ? 8.430 -16.522 -21.375 1.00 53.19 102 ASP A O 1
ATOM 832 N N . ASP A 1 103 ? 7.006 -18.013 -20.503 1.00 58.22 103 ASP A N 1
ATOM 833 C CA . ASP A 1 103 ? 5.979 -17.061 -20.066 1.00 58.22 103 ASP A CA 1
ATOM 834 C C . ASP A 1 103 ? 6.208 -16.394 -18.694 1.00 58.22 103 ASP A C 1
ATOM 836 O O . ASP A 1 103 ? 5.454 -15.500 -18.310 1.00 58.22 103 ASP A O 1
ATOM 840 N N . MET A 1 104 ? 7.218 -16.787 -17.911 1.00 63.59 104 MET A N 1
ATOM 841 C CA . MET A 1 104 ? 7.429 -16.246 -16.555 1.00 63.59 104 MET A CA 1
ATOM 842 C C . MET A 1 104 ? 8.484 -15.131 -16.538 1.00 63.59 104 MET A C 1
ATOM 844 O O . MET A 1 104 ? 9.528 -15.262 -15.912 1.00 63.59 104 MET A O 1
ATOM 848 N N . ALA A 1 105 ? 8.233 -14.005 -17.207 1.00 70.31 105 ALA A N 1
ATOM 849 C CA . ALA A 1 105 ? 9.072 -12.810 -17.059 1.00 70.31 105 ALA A CA 1
ATOM 850 C C . ALA A 1 105 ? 8.566 -11.923 -15.906 1.00 70.31 105 ALA A C 1
ATOM 852 O O . ALA A 1 105 ? 7.413 -11.497 -15.894 1.00 70.31 105 ALA A O 1
ATOM 853 N N . VAL A 1 106 ? 9.438 -11.609 -14.948 1.00 80.38 106 VAL A N 1
ATOM 854 C CA . VAL A 1 106 ? 9.164 -10.689 -13.834 1.00 80.38 106 VAL A CA 1
ATOM 855 C C . VAL A 1 106 ? 9.644 -9.296 -14.228 1.00 80.38 106 VAL A C 1
ATOM 857 O O . VAL A 1 106 ? 10.797 -9.122 -14.630 1.00 80.38 106 VAL A O 1
ATOM 860 N N . ALA A 1 107 ? 8.768 -8.299 -14.122 1.00 84.00 107 ALA A N 1
ATOM 861 C CA . ALA A 1 107 ? 9.154 -6.910 -14.335 1.00 84.00 107 ALA A CA 1
ATOM 862 C C . ALA A 1 107 ? 9.804 -6.368 -13.059 1.00 84.00 107 ALA A C 1
ATOM 864 O O . ALA A 1 107 ? 9.229 -6.462 -11.974 1.00 84.00 107 ALA A O 1
ATOM 865 N N . VAL A 1 108 ? 10.999 -5.809 -13.199 1.00 84.69 108 VAL A N 1
ATOM 866 C CA . VAL A 1 108 ? 11.752 -5.195 -12.108 1.00 84.69 108 VAL A CA 1
ATOM 867 C C . VAL A 1 108 ? 11.973 -3.737 -12.467 1.00 84.69 108 VAL A C 1
ATOM 869 O O . VAL A 1 108 ? 12.484 -3.446 -13.541 1.00 84.69 108 VAL A O 1
ATOM 872 N N . THR A 1 109 ? 11.599 -2.819 -11.591 1.00 84.19 109 THR A N 1
ATOM 873 C CA . THR A 1 109 ? 11.971 -1.408 -11.720 1.00 84.19 109 THR A CA 1
ATOM 874 C C . THR A 1 109 ? 12.970 -1.104 -10.623 1.00 84.19 109 THR A C 1
ATOM 876 O O . THR A 1 109 ? 12.667 -1.382 -9.468 1.00 84.19 109 THR A O 1
ATOM 879 N N . VAL A 1 110 ? 14.136 -0.568 -10.957 1.00 84.12 110 VAL A N 1
ATOM 880 C CA . VAL A 1 110 ? 15.160 -0.162 -9.984 1.00 84.12 110 VAL A CA 1
ATOM 881 C C . VAL A 1 110 ? 15.456 1.309 -10.200 1.00 84.12 110 VAL A C 1
ATOM 883 O O . VAL A 1 110 ? 15.512 1.746 -11.341 1.00 84.12 110 VAL A O 1
ATOM 886 N N . GLY A 1 111 ? 15.632 2.075 -9.134 1.00 80.81 111 GLY A N 1
ATOM 887 C CA . GLY A 1 111 ? 16.010 3.479 -9.220 1.00 80.81 111 GLY A CA 1
ATOM 888 C C . GLY A 1 111 ? 16.563 3.988 -7.899 1.00 80.81 111 GLY A C 1
ATOM 889 O O . GLY A 1 111 ? 16.645 3.253 -6.915 1.00 80.81 111 GLY A O 1
ATOM 890 N N . PHE A 1 112 ? 16.943 5.257 -7.888 1.00 76.44 112 PHE A N 1
ATOM 891 C CA . PHE A 1 112 ? 17.424 5.944 -6.697 1.00 76.44 112 PHE A CA 1
ATOM 892 C C . PHE A 1 112 ? 16.308 6.777 -6.081 1.00 76.44 112 PHE A C 1
ATOM 894 O O . PHE A 1 112 ? 15.523 7.374 -6.804 1.00 76.44 112 PHE A O 1
ATOM 901 N N . VAL A 1 113 ? 16.219 6.852 -4.761 1.00 73.25 113 VAL A N 1
ATOM 902 C CA . VAL A 1 113 ? 15.287 7.773 -4.092 1.00 73.25 113 VAL A CA 1
ATOM 903 C C . VAL A 1 113 ? 15.681 9.231 -4.376 1.00 73.25 113 VAL A C 1
ATOM 905 O O . VAL A 1 113 ? 16.862 9.567 -4.315 1.00 73.25 113 VAL A O 1
ATOM 908 N N . LYS A 1 114 ? 14.704 10.107 -4.654 1.00 67.44 114 LYS A N 1
ATOM 909 C CA . LYS A 1 114 ? 14.926 11.547 -4.923 1.00 67.44 114 LYS A CA 1
ATOM 910 C C . LYS A 1 114 ? 15.690 12.294 -3.818 1.00 67.44 114 LYS A C 1
ATOM 912 O O . LYS A 1 114 ? 16.494 13.159 -4.139 1.00 67.44 114 LYS A O 1
ATOM 917 N N . ASP A 1 115 ? 15.507 11.900 -2.559 1.00 61.91 115 ASP A N 1
ATOM 918 C CA . ASP A 1 115 ? 16.128 12.517 -1.375 1.00 61.91 115 ASP A CA 1
ATOM 919 C C . ASP A 1 115 ? 17.277 11.674 -0.776 1.00 61.91 115 ASP A C 1
ATOM 921 O O . ASP A 1 115 ? 17.552 11.708 0.425 1.00 61.91 115 ASP A O 1
ATOM 925 N N . ALA A 1 116 ? 17.965 10.881 -1.608 1.00 52.97 116 ALA A N 1
ATOM 926 C CA . ALA A 1 116 ? 18.997 9.927 -1.182 1.00 52.97 116 ALA A CA 1
ATOM 927 C C . ALA A 1 116 ? 20.276 10.542 -0.566 1.00 52.97 116 ALA A C 1
ATOM 929 O O . ALA A 1 116 ? 21.153 9.787 -0.150 1.00 52.97 116 ALA A O 1
ATOM 930 N N . GLU A 1 117 ? 20.411 11.871 -0.466 1.00 49.59 117 GLU A N 1
ATOM 931 C CA . GLU A 1 117 ? 21.610 12.498 0.121 1.00 49.59 117 GLU A CA 1
ATOM 932 C C . GLU A 1 117 ? 21.786 12.201 1.622 1.00 49.59 117 GLU A C 1
ATOM 934 O O . GLU A 1 117 ? 22.910 12.261 2.117 1.00 49.59 117 GLU A O 1
ATOM 939 N N . HIS A 1 118 ? 20.721 11.829 2.347 1.00 53.34 118 HIS A N 1
ATOM 940 C CA . HIS A 1 118 ? 20.774 11.679 3.811 1.00 53.34 118 HIS A CA 1
ATOM 941 C C . HIS A 1 118 ? 20.293 10.325 4.359 1.00 53.34 118 HIS A C 1
ATOM 943 O O . HIS A 1 118 ? 20.270 10.155 5.580 1.00 53.34 118 HIS A O 1
ATOM 949 N N . ILE A 1 119 ? 19.909 9.352 3.516 1.00 56.25 119 ILE A N 1
ATOM 950 C CA . ILE A 1 119 ? 19.303 8.101 4.008 1.00 56.25 119 ILE A CA 1
ATOM 951 C C . ILE A 1 119 ? 19.879 6.847 3.330 1.00 56.25 119 ILE A C 1
ATOM 953 O O . ILE A 1 119 ? 19.754 6.646 2.122 1.00 56.25 119 ILE A O 1
ATOM 957 N N . ASP A 1 120 ? 20.446 5.950 4.144 1.00 57.44 120 ASP A N 1
ATOM 958 C CA . ASP A 1 120 ? 20.983 4.642 3.738 1.00 57.44 120 ASP A CA 1
ATOM 959 C C . ASP A 1 120 ? 19.858 3.611 3.509 1.00 57.44 120 ASP A C 1
ATOM 961 O O . ASP A 1 120 ? 19.737 2.604 4.210 1.00 57.44 120 ASP A O 1
ATOM 965 N N . LEU A 1 121 ? 18.991 3.871 2.528 1.00 61.59 121 LEU A N 1
ATOM 966 C CA . LEU A 1 121 ? 17.886 2.982 2.156 1.00 61.59 121 LEU A CA 1
ATOM 967 C C . LEU A 1 121 ? 18.298 2.076 1.005 1.00 61.59 121 LEU A C 1
ATOM 969 O O . LEU A 1 121 ? 18.793 2.552 -0.015 1.00 61.59 121 LEU A O 1
ATOM 973 N N . GLN A 1 122 ? 18.071 0.772 1.157 1.00 64.12 122 GLN A N 1
ATOM 974 C CA . GLN A 1 122 ? 18.331 -0.192 0.097 1.00 64.12 122 GLN A CA 1
ATOM 975 C C . GLN A 1 122 ? 17.419 -1.416 0.169 1.00 64.12 122 GLN A C 1
ATOM 977 O O . GLN A 1 122 ? 17.619 -2.274 1.026 1.00 64.12 122 GLN A O 1
ATOM 982 N N . GLY A 1 123 ? 16.523 -1.593 -0.802 1.00 72.50 123 GLY A N 1
ATOM 983 C CA . GLY A 1 123 ? 15.797 -2.855 -0.935 1.00 72.50 123 GLY A CA 1
ATOM 984 C C . GLY A 1 123 ? 14.655 -2.843 -1.938 1.00 72.50 123 GLY A C 1
ATOM 985 O O . GLY A 1 123 ? 14.517 -1.923 -2.739 1.00 72.50 123 GLY A O 1
ATOM 986 N N . PHE A 1 124 ? 13.860 -3.916 -1.919 1.00 77.12 124 PHE A N 1
ATOM 987 C CA . PHE A 1 124 ? 12.825 -4.156 -2.921 1.00 77.12 124 PHE A CA 1
ATOM 988 C C . PHE A 1 124 ? 11.448 -4.362 -2.303 1.00 77.12 124 PHE A C 1
ATOM 990 O O . PHE A 1 124 ? 11.292 -5.165 -1.382 1.00 77.12 124 PHE A O 1
ATOM 997 N N . ASN A 1 125 ? 10.438 -3.726 -2.895 1.00 81.38 125 ASN A N 1
ATOM 998 C CA . ASN A 1 125 ? 9.044 -4.062 -2.645 1.00 81.38 125 ASN A CA 1
ATOM 999 C C . ASN A 1 125 ? 8.583 -5.103 -3.659 1.00 81.38 125 ASN A C 1
ATOM 1001 O O . ASN A 1 125 ? 8.730 -4.930 -4.870 1.00 81.38 125 ASN A O 1
ATOM 1005 N N . VAL A 1 126 ? 8.025 -6.200 -3.163 1.00 85.06 126 VAL A N 1
ATOM 1006 C CA . VAL A 1 126 ? 7.588 -7.325 -3.987 1.00 85.06 126 VAL A CA 1
ATOM 1007 C C . VAL A 1 126 ? 6.075 -7.336 -4.052 1.00 85.06 126 VAL A C 1
ATOM 1009 O O . VAL A 1 126 ? 5.399 -7.521 -3.039 1.00 85.06 126 VAL A O 1
ATOM 1012 N N . TYR A 1 127 ? 5.556 -7.201 -5.263 1.00 86.31 127 TYR A N 1
ATOM 1013 C CA . TYR A 1 127 ? 4.143 -7.281 -5.581 1.00 86.31 127 TYR A CA 1
ATOM 1014 C C . TYR A 1 127 ? 3.840 -8.591 -6.301 1.00 86.31 127 TYR A C 1
ATOM 1016 O O . TYR A 1 127 ? 4.564 -9.017 -7.205 1.00 86.31 127 TYR A O 1
ATOM 1024 N N . HIS A 1 128 ? 2.722 -9.207 -5.940 1.00 86.56 128 HIS A N 1
ATOM 1025 C CA . HIS A 1 128 ? 2.163 -10.354 -6.636 1.00 86.56 128 HIS A CA 1
ATOM 1026 C C . HIS A 1 128 ? 0.701 -10.082 -6.974 1.00 86.56 128 HIS A C 1
ATOM 1028 O O . HIS A 1 128 ? -0.073 -9.719 -6.090 1.00 86.56 128 HIS A O 1
ATOM 1034 N N . LYS A 1 129 ? 0.317 -10.233 -8.249 1.00 86.38 129 LYS A N 1
ATOM 1035 C CA . LYS A 1 129 ? -1.058 -9.969 -8.721 1.00 86.38 129 LYS A CA 1
ATOM 1036 C C . LYS A 1 129 ? -1.612 -8.626 -8.222 1.00 86.38 129 LYS A C 1
ATOM 1038 O O . LYS A 1 129 ? -2.702 -8.560 -7.662 1.00 86.38 129 LYS A O 1
ATOM 1043 N N . ASN A 1 130 ? -0.832 -7.558 -8.403 1.00 87.81 130 ASN A N 1
ATOM 1044 C CA . ASN A 1 130 ? -1.152 -6.193 -7.968 1.00 87.81 130 ASN A CA 1
ATOM 1045 C C . ASN A 1 130 ? -1.196 -5.967 -6.440 1.00 87.81 130 ASN A C 1
ATOM 1047 O O . ASN A 1 130 ? -1.489 -4.855 -6.022 1.00 87.81 130 ASN A O 1
ATOM 1051 N N . ARG A 1 131 ? -0.878 -6.962 -5.602 1.00 89.12 131 ARG A N 1
ATOM 1052 C CA . ARG A 1 131 ? -0.865 -6.845 -4.136 1.00 89.12 131 ARG A CA 1
ATOM 1053 C C . ARG A 1 131 ? 0.556 -6.877 -3.591 1.00 89.12 131 ARG A C 1
ATOM 1055 O O . ARG A 1 131 ? 1.341 -7.744 -3.970 1.00 89.12 131 ARG A O 1
ATOM 1062 N N . LEU A 1 132 ? 0.872 -5.965 -2.683 1.00 86.50 132 LEU A N 1
ATOM 1063 C CA . LEU A 1 132 ? 2.135 -5.954 -1.958 1.00 86.50 132 LEU A CA 1
ATOM 1064 C C . LEU A 1 132 ? 2.240 -7.183 -1.045 1.00 86.50 132 LEU A C 1
ATOM 1066 O O . LEU A 1 132 ? 1.354 -7.441 -0.232 1.00 86.50 132 LEU A O 1
ATOM 1070 N N . ILE A 1 133 ? 3.315 -7.951 -1.207 1.00 87.00 133 ILE A N 1
ATOM 1071 C CA . ILE A 1 133 ? 3.604 -9.160 -0.422 1.00 87.00 133 ILE A CA 1
ATOM 1072 C C . ILE A 1 133 ? 4.719 -8.895 0.579 1.00 87.00 133 ILE A C 1
ATOM 1074 O O . ILE A 1 133 ? 4.659 -9.359 1.715 1.00 87.00 133 ILE A O 1
ATOM 1078 N N . LYS A 1 134 ? 5.751 -8.163 0.153 1.00 80.44 134 LYS A N 1
ATOM 1079 C CA . LYS A 1 134 ? 6.903 -7.857 0.995 1.00 80.44 134 LYS A CA 1
ATOM 1080 C C . LYS A 1 134 ? 7.331 -6.415 0.780 1.00 80.44 134 LYS A C 1
ATOM 1082 O O . LYS A 1 134 ? 7.561 -6.019 -0.359 1.00 80.44 134 LYS A O 1
ATOM 1087 N N . VAL A 1 135 ? 7.419 -5.671 1.876 1.00 73.38 135 VAL A N 1
ATOM 1088 C CA . VAL A 1 135 ? 7.899 -4.285 1.918 1.00 73.38 135 VAL A CA 1
ATOM 1089 C C . VAL A 1 135 ? 9.356 -4.279 2.348 1.00 73.38 135 VAL A C 1
ATOM 1091 O O . VAL A 1 135 ? 9.765 -5.109 3.167 1.00 73.38 135 VAL A O 1
ATOM 1094 N N . PHE A 1 136 ? 10.139 -3.363 1.787 1.00 67.12 136 PHE A N 1
ATOM 1095 C CA . P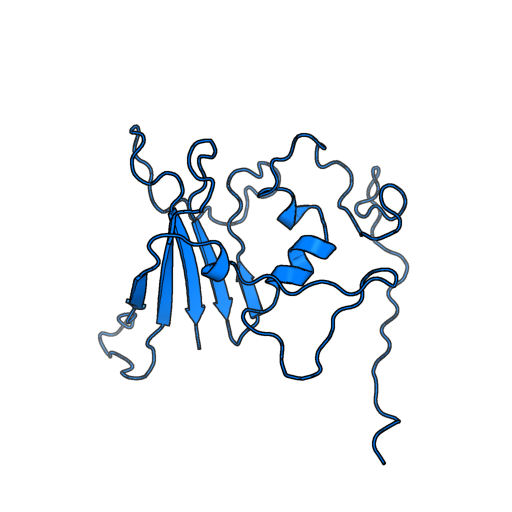HE A 1 136 ? 11.482 -3.094 2.271 1.00 67.12 136 PHE A CA 1
ATOM 1096 C C . PHE A 1 136 ? 11.440 -2.365 3.626 1.00 67.12 136 PHE A C 1
ATOM 1098 O O . PHE A 1 136 ? 10.866 -1.288 3.734 1.00 67.12 136 PHE A O 1
ATOM 1105 N N . CYS A 1 137 ? 12.093 -2.936 4.642 1.00 55.44 137 CYS A N 1
ATOM 1106 C CA . CYS A 1 137 ? 12.263 -2.334 5.963 1.00 55.44 137 CYS A CA 1
ATOM 1107 C C . CYS A 1 137 ? 13.769 -2.298 6.291 1.00 55.44 137 CYS A C 1
ATOM 1109 O O . CYS A 1 137 ? 14.368 -3.374 6.395 1.00 55.44 137 CYS A O 1
ATOM 1111 N N . PRO A 1 138 ? 14.409 -1.121 6.434 1.00 46.91 138 PRO A N 1
ATOM 1112 C CA . PRO A 1 138 ? 15.863 -1.052 6.619 1.00 46.91 138 PRO A CA 1
ATOM 1113 C C . PRO A 1 138 ? 16.349 -1.551 7.992 1.00 46.91 138 PRO A C 1
ATOM 1115 O O . PRO A 1 138 ? 17.495 -1.965 8.117 1.00 46.91 138 PRO A O 1
ATOM 1118 N N . PHE A 1 139 ? 15.494 -1.536 9.016 1.00 46.69 139 PHE A N 1
ATOM 1119 C CA . PHE A 1 139 ? 15.834 -1.757 10.425 1.00 46.69 139 PHE A CA 1
ATOM 1120 C C . PHE A 1 139 ? 14.532 -1.989 11.204 1.00 46.69 139 PHE A C 1
ATOM 1122 O O . PHE A 1 139 ? 13.876 -1.050 11.643 1.00 46.69 139 PHE A O 1
ATOM 1129 N N . SER A 1 140 ? 14.146 -3.246 11.397 1.00 41.69 140 SER A N 1
ATOM 1130 C CA . SER A 1 140 ? 13.227 -3.599 12.480 1.00 41.69 140 SER A CA 1
ATOM 1131 C C . SER A 1 140 ? 13.849 -4.738 13.282 1.00 41.69 140 SER A C 1
ATOM 1133 O O . SER A 1 140 ? 13.840 -5.877 12.813 1.00 41.69 140 SER A O 1
ATOM 1135 N N . PRO A 1 141 ? 14.409 -4.471 14.478 1.00 41.62 141 PRO A N 1
ATOM 1136 C CA . PRO A 1 141 ? 14.898 -5.535 15.352 1.00 41.62 141 PRO A CA 1
ATOM 1137 C C . PRO A 1 141 ? 13.754 -6.422 15.881 1.00 41.62 141 PRO A C 1
ATOM 1139 O O . PRO A 1 141 ? 13.999 -7.566 16.263 1.00 41.62 141 PRO A O 1
ATOM 1142 N N . LEU A 1 142 ? 12.500 -5.948 15.834 1.00 42.91 142 LEU A N 1
ATOM 1143 C CA . LEU A 1 142 ? 11.324 -6.715 16.258 1.00 42.91 142 LEU A CA 1
ATOM 1144 C C . LEU A 1 142 ? 10.856 -7.762 15.229 1.00 42.91 142 LEU A C 1
ATOM 1146 O O . LEU A 1 142 ? 10.112 -8.672 15.583 1.00 42.91 142 LEU A O 1
ATOM 1150 N N . ILE A 1 143 ? 11.303 -7.677 13.970 1.00 42.28 143 ILE A N 1
ATOM 1151 C CA . ILE A 1 143 ? 10.919 -8.602 12.887 1.00 42.28 143 ILE A CA 1
ATOM 1152 C C . ILE A 1 143 ? 12.164 -9.360 12.395 1.00 42.28 143 ILE A C 1
ATOM 1154 O O . ILE A 1 143 ? 12.433 -9.497 11.205 1.00 42.28 143 ILE A O 1
ATOM 1158 N N . SER A 1 144 ? 12.941 -9.904 13.335 1.00 39.50 144 SER A N 1
ATOM 1159 C CA . SER A 1 144 ? 14.145 -10.706 13.047 1.00 39.50 144 SER A CA 1
ATOM 1160 C C . SER A 1 144 ? 13.853 -12.085 12.414 1.00 39.50 144 SER A C 1
ATOM 1162 O O . SER A 1 144 ? 14.775 -12.850 12.148 1.00 39.50 144 SER A O 1
ATOM 1164 N N . PHE A 1 145 ? 12.582 -12.415 12.144 1.00 32.81 145 PHE A N 1
ATOM 1165 C CA . PHE A 1 145 ? 12.155 -13.712 11.594 1.00 32.81 145 PHE A CA 1
ATOM 1166 C C . PHE A 1 145 ? 11.799 -13.698 10.102 1.00 32.81 145 PHE A C 1
ATOM 1168 O O . PHE A 1 145 ? 11.549 -14.758 9.528 1.00 32.81 145 PHE A O 1
ATOM 1175 N N . LEU A 1 146 ? 11.790 -12.535 9.442 1.00 33.25 146 LEU A N 1
ATOM 1176 C CA . LEU A 1 146 ? 11.662 -12.480 7.985 1.00 33.25 146 LEU A CA 1
ATOM 1177 C C . LEU A 1 146 ? 13.058 -12.320 7.377 1.00 33.25 146 LEU A C 1
ATOM 1179 O O . LEU A 1 146 ? 13.779 -11.409 7.776 1.00 33.25 146 LEU A O 1
ATOM 1183 N N . PRO A 1 147 ? 13.458 -13.166 6.406 1.00 33.62 147 PRO A N 1
ATOM 1184 C CA . PRO A 1 147 ? 14.794 -13.107 5.833 1.00 33.62 147 PRO A CA 1
ATOM 1185 C C . PRO A 1 147 ? 14.999 -11.716 5.239 1.00 33.62 147 PRO A C 1
ATOM 1187 O O . PRO A 1 147 ? 14.248 -11.289 4.350 1.00 33.62 147 PRO A O 1
ATOM 1190 N N . PHE A 1 148 ? 15.955 -10.993 5.811 1.00 42.91 148 PHE A N 1
ATOM 1191 C CA . PHE A 1 148 ? 16.392 -9.683 5.367 1.00 42.91 148 PHE A CA 1
ATOM 1192 C C . PHE A 1 148 ? 16.839 -9.783 3.904 1.00 42.91 148 PHE A C 1
ATOM 1194 O O . PHE A 1 148 ? 17.677 -10.614 3.568 1.00 42.91 148 PHE A O 1
ATOM 1201 N N . TRP A 1 149 ? 16.295 -8.931 3.032 1.00 50.84 149 TRP A N 1
ATOM 1202 C CA . TRP A 1 149 ? 16.779 -8.777 1.654 1.00 50.84 149 TRP A CA 1
ATOM 1203 C C . TRP A 1 149 ? 17.622 -7.510 1.541 1.00 50.84 149 TRP A C 1
ATOM 1205 O O . TRP A 1 149 ? 17.357 -6.645 0.708 1.00 50.84 149 TRP A O 1
ATOM 1215 N N . ARG A 1 150 ? 18.643 -7.392 2.395 1.00 49.72 150 ARG A N 1
ATOM 1216 C CA . ARG A 1 150 ? 19.750 -6.481 2.112 1.00 49.72 150 ARG A CA 1
ATOM 1217 C C . ARG A 1 150 ? 20.557 -7.139 0.996 1.00 49.72 150 ARG A C 1
ATOM 1219 O O . ARG A 1 150 ? 21.310 -8.074 1.240 1.00 49.72 150 ARG A O 1
ATOM 1226 N N . LEU A 1 151 ? 20.287 -6.740 -0.245 1.00 50.22 151 LEU A N 1
ATOM 1227 C CA . LEU A 1 151 ? 20.867 -7.381 -1.432 1.00 50.22 151 LEU A CA 1
ATOM 1228 C C . LEU A 1 151 ? 22.352 -7.056 -1.619 1.00 50.22 151 LEU A C 1
ATOM 1230 O O . LEU A 1 151 ? 23.019 -7.733 -2.395 1.00 50.22 151 LEU A O 1
ATOM 1234 N N . TRP A 1 152 ? 22.868 -6.055 -0.903 1.00 45.38 152 TRP A N 1
ATOM 1235 C CA . TRP A 1 152 ? 24.258 -5.631 -0.981 1.00 45.38 152 TRP A CA 1
ATOM 1236 C C . TRP A 1 152 ? 24.811 -5.358 0.424 1.00 45.38 152 TRP A C 1
ATOM 1238 O O . TRP A 1 152 ? 24.314 -4.498 1.148 1.00 45.38 152 TRP A O 1
ATOM 1248 N N . ASN A 1 153 ? 25.841 -6.102 0.821 1.00 46.66 153 ASN A N 1
ATOM 1249 C CA . ASN A 1 153 ? 26.675 -5.787 1.981 1.00 46.66 153 ASN A CA 1
ATOM 1250 C C . ASN A 1 153 ? 28.043 -5.375 1.432 1.00 46.66 153 ASN A C 1
ATOM 1252 O O . ASN A 1 153 ? 28.907 -6.225 1.235 1.00 46.66 153 ASN A O 1
ATOM 1256 N N . SER A 1 154 ? 28.233 -4.087 1.155 1.00 43.25 154 SER A N 1
ATOM 1257 C CA . SER A 1 154 ? 29.576 -3.519 1.044 1.00 43.25 154 SER A CA 1
ATOM 1258 C C . SER A 1 154 ? 29.887 -2.736 2.312 1.00 43.25 154 SER A C 1
ATOM 1260 O O . SER A 1 154 ? 29.039 -2.021 2.839 1.00 43.25 154 SER A O 1
ATOM 1262 N N . GLU A 1 155 ? 31.124 -2.844 2.789 1.00 48.91 155 GLU A N 1
ATOM 1263 C CA . GLU A 1 155 ? 31.679 -1.973 3.836 1.00 48.91 155 GLU A CA 1
ATOM 1264 C C . GLU A 1 155 ? 31.898 -0.525 3.330 1.00 48.91 155 GLU A C 1
ATOM 1266 O O . GLU A 1 155 ? 32.308 0.350 4.088 1.00 48.91 155 GLU A O 1
ATOM 1271 N N . SER A 1 156 ? 31.603 -0.260 2.050 1.00 53.19 156 SER A N 1
ATOM 1272 C CA . SER A 1 156 ? 31.673 1.042 1.377 1.00 53.19 156 SER A CA 1
ATOM 1273 C C . SER A 1 156 ? 30.281 1.658 1.152 1.00 53.19 156 SER A C 1
ATOM 1275 O O . SER A 1 156 ? 29.261 0.968 1.190 1.00 53.19 156 SER A O 1
ATOM 1277 N N . SER A 1 157 ? 30.236 2.962 0.857 1.00 57.78 157 SER A N 1
ATOM 1278 C CA . SER A 1 157 ? 29.029 3.750 0.539 1.00 57.78 157 SER A CA 1
ATOM 1279 C C . SER A 1 157 ? 28.334 3.385 -0.786 1.00 57.78 157 SER A C 1
ATOM 1281 O O . SER A 1 157 ? 27.456 4.120 -1.240 1.00 57.78 157 SER A O 1
ATOM 1283 N N . GLU A 1 158 ? 28.715 2.283 -1.428 1.00 55.16 158 GLU A N 1
ATOM 1284 C CA . GLU A 1 158 ? 28.148 1.833 -2.699 1.00 55.16 158 GLU A CA 1
ATOM 1285 C C . GLU A 1 158 ? 26.746 1.225 -2.506 1.00 55.16 158 GLU A C 1
ATOM 1287 O O . GLU A 1 158 ? 26.521 0.379 -1.642 1.00 55.16 158 GLU A O 1
ATOM 1292 N N . GLY A 1 159 ? 25.775 1.661 -3.319 1.00 56.38 159 GLY A N 1
ATOM 1293 C CA . GLY A 1 159 ? 24.398 1.141 -3.299 1.00 56.38 159 GLY A CA 1
ATOM 1294 C C . GLY A 1 159 ? 23.426 1.847 -2.345 1.00 56.38 159 GLY A C 1
ATOM 1295 O O . GLY A 1 159 ? 22.295 1.379 -2.189 1.00 56.38 159 GLY A O 1
ATOM 1296 N N . ARG A 1 160 ? 23.828 2.970 -1.734 1.00 62.69 160 ARG A N 1
ATOM 1297 C CA . ARG A 1 160 ? 22.934 3.831 -0.942 1.00 62.69 160 ARG A CA 1
ATOM 1298 C C . ARG A 1 160 ? 21.836 4.440 -1.818 1.00 62.69 160 ARG A C 1
ATOM 1300 O O . ARG A 1 160 ? 22.102 4.901 -2.926 1.00 62.69 160 ARG A O 1
ATOM 1307 N N . GLY A 1 161 ? 20.604 4.420 -1.319 1.00 60.69 161 GLY A N 1
ATOM 1308 C CA . GLY A 1 161 ? 19.439 5.006 -1.983 1.00 60.69 161 GLY A CA 1
ATOM 1309 C C . GLY A 1 161 ? 18.822 4.145 -3.086 1.00 60.69 161 GLY A C 1
ATOM 1310 O O . GLY A 1 161 ? 17.878 4.605 -3.724 1.00 60.69 161 GLY A O 1
ATOM 1311 N N . VAL A 1 162 ? 19.317 2.923 -3.325 1.00 65.62 162 VAL A N 1
ATOM 1312 C CA . VAL A 1 162 ? 18.782 2.037 -4.371 1.00 65.62 162 VAL A CA 1
ATOM 1313 C C . VAL A 1 162 ? 17.504 1.360 -3.887 1.00 65.62 162 VAL A C 1
ATOM 1315 O O . VAL A 1 162 ? 17.527 0.476 -3.028 1.00 65.62 162 VAL A O 1
ATOM 1318 N N . ILE A 1 163 ? 16.385 1.720 -4.499 1.00 72.25 163 ILE A N 1
ATOM 1319 C CA . ILE A 1 163 ? 15.090 1.085 -4.274 1.00 72.25 163 ILE A CA 1
ATOM 1320 C C . ILE A 1 163 ? 14.642 0.346 -5.525 1.00 72.25 163 ILE A C 1
ATOM 1322 O O . ILE A 1 163 ? 14.892 0.763 -6.656 1.00 72.25 163 ILE A O 1
ATOM 1326 N N . GLY A 1 164 ? 13.950 -0.767 -5.323 1.00 72.75 164 GLY A N 1
ATOM 1327 C CA . GLY A 1 164 ? 13.380 -1.526 -6.418 1.00 72.75 164 GLY A CA 1
ATOM 1328 C C . GLY A 1 164 ? 11.948 -1.966 -6.167 1.00 72.75 164 GLY A C 1
ATOM 1329 O O . GLY A 1 164 ? 11.513 -2.168 -5.038 1.00 72.75 164 GLY A O 1
ATOM 1330 N N . ASN A 1 165 ? 11.205 -2.150 -7.248 1.00 71.19 165 ASN A N 1
ATOM 1331 C CA . ASN A 1 165 ? 9.879 -2.743 -7.248 1.00 71.19 165 ASN A CA 1
ATOM 1332 C C . ASN A 1 165 ? 9.898 -3.980 -8.142 1.00 71.19 165 ASN A C 1
ATOM 1334 O O . ASN A 1 165 ? 10.250 -3.910 -9.319 1.00 71.19 165 ASN A O 1
ATOM 1338 N N . LEU A 1 166 ? 9.504 -5.116 -7.575 1.00 77.31 166 LEU A N 1
ATOM 1339 C CA . LEU A 1 166 ? 9.391 -6.400 -8.255 1.00 77.31 166 LEU A CA 1
ATOM 1340 C C . LEU A 1 166 ? 7.918 -6.718 -8.470 1.00 77.31 166 LEU A C 1
ATOM 1342 O O . LEU A 1 166 ? 7.177 -6.887 -7.506 1.00 77.31 166 LEU A O 1
ATOM 1346 N N . LEU A 1 167 ? 7.497 -6.836 -9.727 1.00 76.38 167 LEU A N 1
ATOM 1347 C CA . LEU A 1 167 ? 6.149 -7.257 -10.087 1.00 76.38 167 LEU A CA 1
ATOM 1348 C C . LEU A 1 167 ? 6.173 -8.675 -10.650 1.00 76.38 167 LEU A C 1
ATOM 1350 O O . LEU A 1 167 ? 6.629 -8.910 -11.773 1.00 76.38 167 LEU A O 1
ATOM 1354 N N . LYS A 1 168 ? 5.612 -9.608 -9.879 1.00 71.69 168 LYS A N 1
ATOM 1355 C CA . LYS A 1 168 ? 5.318 -10.964 -10.333 1.00 71.69 168 LYS A CA 1
ATOM 1356 C C . LYS A 1 168 ? 3.869 -11.048 -10.819 1.00 71.69 168 LYS A C 1
ATOM 1358 O O . LYS A 1 168 ? 2.942 -10.888 -10.014 1.00 71.69 168 LYS A O 1
ATOM 1363 N N . PHE A 1 169 ? 3.709 -11.304 -12.116 1.00 59.91 169 PHE A N 1
ATOM 1364 C CA . PHE A 1 169 ? 2.421 -11.591 -12.749 1.00 59.91 169 PHE A CA 1
ATOM 1365 C C . PHE A 1 169 ? 1.806 -12.896 -12.214 1.00 59.91 169 PHE A C 1
ATOM 1367 O O . PHE A 1 169 ? 2.571 -13.824 -11.855 1.00 59.91 169 PHE A O 1
#

Foldseek 3Di:
DDDDDDDDDDDDPDDQDPFGQWDCDPDLQWIFGPPDDPPDDPQQVCVGTPLNVVLAFFQDDDPPDWDGTNNHTRHRDHVLVQFDPKDKDWDFDQDPVNDGPVPWIKIKIKGFGPPQPPFQFADEFEDEPRGTDDDQDPDDPPPPPDPHPPVDDDPDPPRGRMYMYIYTD

Organism: NCBI:txid218843

InterPro domains:
  IPR041006 Morc, S5 domain 2-like [PF17942] (51-165)
  IPR045261 MICRORCHIDIA ATPase family [PTHR23336] (2-166)

Sequence (169 aa):
MMSNHGTRVIIYNLWEDDQGLLDFDSDPHDIQLRGVNQQLNDYYAIHVFCQSYAAILYLRLPAGFRIILRGLDVEHHNIVDDMMLSEKLRYRPQGADGVAKDDMAVAVTVGFVKDAEHIDLQGFNVYHKNRLIKVFCPFSPLISFLPFWRLWNSESSEGRGVIGNLLKF